Protein AF-A0A6N0WRF2-F1 (afdb_monomer_lite)

Radius of gyration: 14.32 Å; chains: 1; bounding box: 35×22×39 Å

Foldseek 3Di:
DDPVVVVVVVVVQVVLQVVLVVVLVVCCVQPVPWDWDDDRSDIDIHDDPCVVSDPDPPPPPD

pLDDT: mean 76.39, std 12.32, range [37.38, 90.69]

Structure (mmCIF, N/CA/C/O backbone):
data_AF-A0A6N0WRF2-F1
#
_entry.id   AF-A0A6N0WRF2-F1
#
loop_
_atom_site.group_PDB
_atom_site.id
_atom_site.type_symbol
_atom_site.label_atom_id
_atom_site.label_alt_id
_atom_site.label_comp_id
_atom_site.label_asym_id
_atom_site.label_entity_id
_atom_site.label_seq_id
_atom_site.pdbx_PDB_ins_code
_atom_site.Cartn_x
_atom_site.Cartn_y
_atom_site.Cartn_z
_atom_site.occupancy
_atom_site.B_iso_or_equiv
_atom_site.auth_seq_id
_atom_site.auth_comp_id
_atom_site.auth_asym_id
_atom_site.auth_atom_id
_atom_site.pdbx_PDB_model_num
ATOM 1 N N . MET A 1 1 ? 14.914 -2.054 -26.767 1.00 59.91 1 MET A N 1
ATOM 2 C CA . MET A 1 1 ? 15.197 -1.964 -25.325 1.00 59.91 1 MET A CA 1
ATOM 3 C C . MET A 1 1 ? 16.704 -1.944 -25.133 1.00 59.91 1 MET A C 1
ATOM 5 O O . MET A 1 1 ? 17.373 -2.912 -25.476 1.00 59.91 1 MET A O 1
ATOM 9 N N . THR A 1 2 ? 17.255 -0.821 -24.696 1.00 79.12 2 THR A N 1
ATOM 10 C CA . THR A 1 2 ? 18.691 -0.659 -24.456 1.00 79.12 2 THR A CA 1
ATOM 11 C C . THR A 1 2 ? 19.068 -1.223 -23.085 1.00 79.12 2 THR A C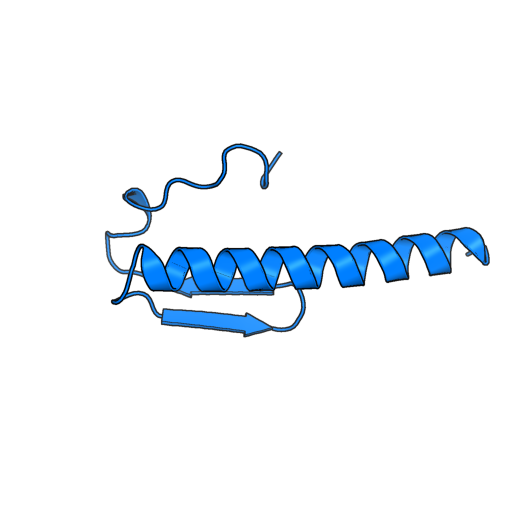 1
ATOM 13 O O . THR A 1 2 ? 18.234 -1.355 -22.185 1.00 79.12 2 THR A O 1
ATOM 16 N N . ARG A 1 3 ? 20.351 -1.545 -22.886 1.00 72.12 3 ARG A N 1
ATOM 17 C CA . ARG A 1 3 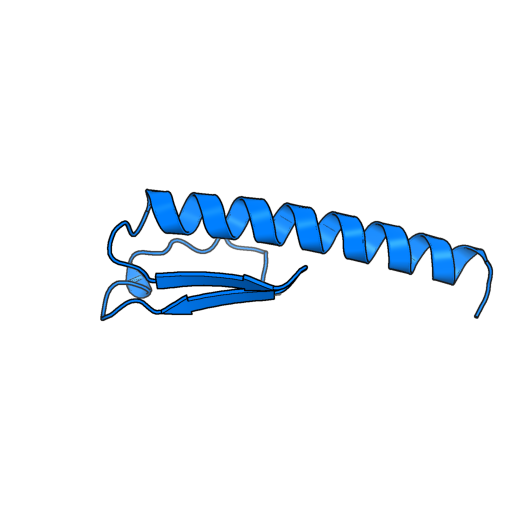? 20.864 -2.035 -21.593 1.00 72.12 3 ARG A CA 1
ATOM 18 C C . ARG A 1 3 ? 20.583 -1.042 -20.449 1.00 72.12 3 ARG A C 1
ATOM 20 O O . ARG A 1 3 ? 20.353 -1.470 -19.323 1.00 72.12 3 ARG A O 1
ATOM 27 N N . GLY A 1 4 ? 20.542 0.260 -20.751 1.00 63.78 4 GLY A N 1
ATOM 28 C CA . GLY A 1 4 ? 20.192 1.325 -19.805 1.00 63.78 4 GLY A CA 1
ATOM 29 C C . GLY A 1 4 ? 18.718 1.317 -19.386 1.00 63.78 4 GLY A C 1
ATOM 30 O O . GLY A 1 4 ? 18.427 1.425 -18.197 1.00 63.78 4 GLY A O 1
ATOM 31 N N . GLU A 1 5 ? 17.791 1.095 -20.322 1.00 69.88 5 GLU A N 1
ATOM 32 C CA . GLU A 1 5 ? 16.349 0.983 -20.028 1.00 69.88 5 GLU A CA 1
ATOM 33 C C . GLU A 1 5 ? 16.042 -0.223 -19.128 1.00 69.88 5 GLU A C 1
ATOM 35 O O . GLU A 1 5 ? 15.234 -0.126 -18.205 1.00 69.88 5 GLU A O 1
ATOM 40 N N . ALA A 1 6 ? 16.741 -1.344 -19.332 1.00 72.50 6 ALA A N 1
ATOM 41 C CA . ALA A 1 6 ? 16.612 -2.527 -18.480 1.00 72.50 6 ALA A CA 1
ATOM 42 C C . ALA A 1 6 ? 17.092 -2.279 -17.039 1.00 72.50 6 ALA A C 1
ATOM 44 O O . ALA A 1 6 ? 16.464 -2.739 -16.084 1.00 72.50 6 ALA A O 1
ATOM 45 N N . ILE A 1 7 ? 18.180 -1.523 -16.860 1.00 69.50 7 ILE A N 1
ATOM 46 C CA . ILE A 1 7 ? 18.697 -1.160 -15.533 1.00 69.50 7 ILE A CA 1
ATOM 47 C C . ILE A 1 7 ? 17.745 -0.182 -14.835 1.00 69.50 7 ILE A C 1
ATOM 49 O O . ILE A 1 7 ? 17.414 -0.390 -13.667 1.00 69.50 7 ILE A O 1
ATOM 53 N N . ALA A 1 8 ? 17.253 0.835 -15.548 1.00 65.50 8 ALA A N 1
ATOM 54 C CA . ALA A 1 8 ? 16.285 1.792 -15.018 1.00 65.50 8 ALA A CA 1
ATOM 55 C C . ALA A 1 8 ? 14.987 1.101 -14.568 1.00 65.50 8 ALA A C 1
ATOM 57 O O . ALA A 1 8 ? 14.509 1.354 -13.462 1.00 65.50 8 ALA A O 1
ATOM 58 N N . ALA A 1 9 ? 14.472 0.157 -15.364 1.00 73.88 9 ALA A N 1
ATOM 59 C CA . ALA A 1 9 ? 13.313 -0.653 -14.997 1.00 73.88 9 ALA A CA 1
ATOM 60 C C . ALA A 1 9 ? 13.570 -1.490 -13.732 1.00 73.88 9 ALA A C 1
ATOM 62 O O . ALA A 1 9 ? 12.729 -1.545 -12.834 1.00 73.88 9 ALA A O 1
ATOM 63 N N . ARG A 1 10 ? 14.759 -2.095 -13.612 1.00 72.38 10 ARG A N 1
ATOM 64 C CA . ARG A 1 10 ? 15.128 -2.919 -12.451 1.00 72.38 10 ARG A CA 1
ATOM 65 C C . ARG A 1 10 ? 15.266 -2.094 -11.169 1.00 72.38 10 ARG A C 1
ATOM 67 O O . ARG A 1 10 ? 14.802 -2.520 -10.112 1.00 72.38 10 ARG A O 1
ATOM 74 N N . ILE A 1 11 ? 15.857 -0.902 -11.261 1.00 76.38 11 ILE A N 1
ATOM 75 C CA . ILE A 1 11 ? 15.962 0.048 -10.143 1.00 76.38 11 ILE A CA 1
ATOM 76 C C . ILE A 1 11 ? 14.573 0.570 -9.756 1.00 76.38 11 ILE A C 1
ATOM 78 O O . ILE A 1 11 ? 14.243 0.611 -8.570 1.00 76.38 11 ILE A O 1
ATOM 82 N N . GLY A 1 12 ? 13.738 0.913 -10.741 1.00 75.94 12 GLY A N 1
ATOM 83 C CA . GLY A 1 12 ? 12.354 1.333 -10.527 1.00 75.94 12 GLY A CA 1
ATOM 84 C 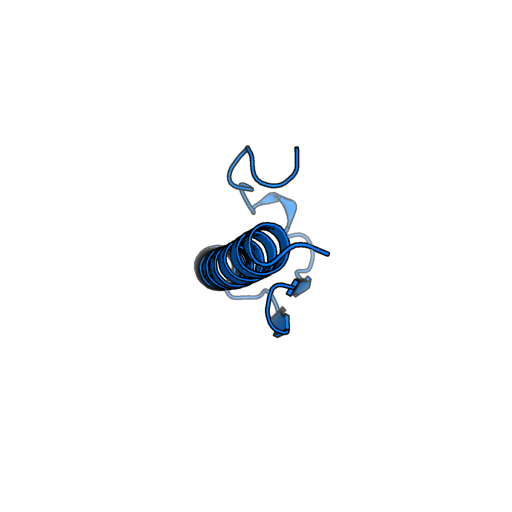C . GLY A 1 12 ? 11.535 0.273 -9.790 1.00 75.94 12 GLY A C 1
ATOM 85 O O . GLY A 1 12 ? 10.889 0.584 -8.791 1.00 75.94 12 GLY A O 1
ATOM 86 N N . ALA A 1 13 ? 11.642 -0.993 -10.201 1.00 78.88 13 ALA A N 1
ATOM 87 C CA . ALA A 1 13 ? 10.967 -2.114 -9.548 1.00 78.88 13 ALA A CA 1
ATOM 88 C C . ALA A 1 13 ? 11.447 -2.330 -8.102 1.00 78.88 13 ALA A C 1
ATOM 90 O O . ALA A 1 13 ? 10.632 -2.492 -7.190 1.00 78.88 13 ALA A O 1
ATOM 91 N N . ALA A 1 14 ? 12.761 -2.271 -7.861 1.00 80.88 14 ALA A N 1
ATOM 92 C CA . ALA A 1 14 ? 13.323 -2.386 -6.515 1.00 80.88 14 ALA A CA 1
ATOM 93 C C . ALA A 1 14 ? 12.849 -1.246 -5.597 1.00 80.88 14 ALA A C 1
ATOM 95 O O . ALA A 1 14 ? 12.474 -1.481 -4.445 1.00 80.88 14 ALA A O 1
ATOM 96 N N . ARG A 1 15 ? 12.807 -0.015 -6.116 1.00 82.00 15 ARG A N 1
ATOM 97 C CA . ARG A 1 15 ? 12.331 1.157 -5.375 1.00 82.00 15 ARG A CA 1
ATOM 98 C C . ARG A 1 15 ? 10.834 1.072 -5.085 1.00 82.00 15 ARG A C 1
ATOM 100 O O . ARG A 1 15 ? 10.436 1.310 -3.948 1.00 82.00 15 ARG A O 1
ATOM 107 N N . ALA A 1 16 ? 10.025 0.671 -6.063 1.00 79.00 16 ALA A N 1
ATOM 108 C CA . ALA A 1 16 ? 8.591 0.455 -5.885 1.00 79.00 16 ALA A CA 1
ATOM 109 C C . ALA A 1 16 ? 8.313 -0.614 -4.817 1.00 79.00 16 ALA A C 1
ATOM 111 O O . ALA A 1 16 ? 7.470 -0.419 -3.946 1.00 79.00 16 ALA A O 1
ATOM 112 N N . SER A 1 17 ? 9.091 -1.699 -4.809 1.00 83.25 17 SER A N 1
ATOM 113 C CA . SER A 1 17 ? 9.018 -2.738 -3.781 1.00 83.25 17 SER A CA 1
ATOM 114 C C . SER A 1 17 ? 9.368 -2.203 -2.381 1.00 83.25 17 SER A C 1
ATOM 116 O O . SER A 1 17 ? 8.657 -2.480 -1.414 1.00 83.25 17 SER A O 1
ATOM 118 N N . GLN A 1 18 ? 10.410 -1.377 -2.240 1.00 85.62 18 GLN A N 1
ATOM 119 C CA . GLN A 1 18 ? 10.731 -0.752 -0.947 1.00 85.62 18 GLN A CA 1
ATOM 120 C C . GLN A 1 18 ? 9.629 0.197 -0.463 1.00 85.62 18 GLN A C 1
ATOM 122 O O . GLN A 1 18 ? 9.267 0.166 0.713 1.00 85.62 18 GLN A O 1
ATOM 127 N N . VAL A 1 19 ? 9.080 1.020 -1.359 1.00 84.00 19 VAL A N 1
ATOM 128 C CA . VAL A 1 19 ? 7.974 1.936 -1.044 1.00 84.00 19 VAL A CA 1
ATOM 129 C C . VAL A 1 19 ? 6.732 1.154 -0.620 1.00 84.00 19 VAL A C 1
ATOM 131 O O . VAL A 1 19 ? 6.151 1.472 0.414 1.00 84.00 19 VAL A O 1
ATOM 134 N N . ALA A 1 20 ? 6.380 0.089 -1.343 1.00 84.12 20 ALA A N 1
ATOM 135 C CA . ALA A 1 20 ? 5.287 -0.813 -0.988 1.00 84.12 20 ALA A CA 1
ATOM 136 C C . ALA A 1 20 ? 5.480 -1.432 0.407 1.00 84.12 20 ALA A C 1
ATOM 138 O O . ALA A 1 20 ? 4.547 -1.478 1.207 1.00 84.12 20 ALA A O 1
ATOM 139 N N . GLY A 1 21 ? 6.704 -1.853 0.742 1.00 86.81 21 GLY A N 1
ATOM 140 C CA . GLY A 1 21 ? 7.030 -2.363 2.075 1.00 86.81 21 GLY A CA 1
ATOM 141 C C . GLY A 1 21 ? 6.827 -1.325 3.181 1.00 86.81 21 GLY A C 1
ATOM 142 O O . GLY A 1 21 ? 6.171 -1.614 4.180 1.00 86.81 21 GLY A O 1
ATOM 143 N N . ARG A 1 22 ? 7.335 -0.102 2.982 1.00 86.69 22 ARG A N 1
ATOM 144 C CA . ARG A 1 22 ? 7.166 1.006 3.939 1.00 86.69 22 ARG A CA 1
ATOM 145 C C . ARG A 1 22 ? 5.700 1.400 4.102 1.00 86.69 22 ARG A C 1
ATOM 147 O O . ARG A 1 22 ? 5.257 1.625 5.222 1.00 86.69 22 ARG A O 1
ATOM 154 N N . LEU A 1 23 ? 4.945 1.434 3.004 1.00 83.81 23 LEU A N 1
ATOM 155 C CA . LEU A 1 23 ? 3.516 1.735 3.019 1.00 83.81 23 LEU A CA 1
ATOM 156 C C . LEU A 1 23 ? 2.738 0.681 3.812 1.00 83.81 23 LEU A C 1
ATOM 158 O O . LEU A 1 23 ? 1.948 1.031 4.681 1.00 83.81 23 LEU A O 1
ATOM 162 N N . ALA A 1 24 ? 2.990 -0.604 3.554 1.00 86.50 24 ALA A N 1
ATOM 163 C CA . ALA A 1 24 ? 2.330 -1.686 4.275 1.00 86.50 24 ALA A CA 1
ATOM 164 C C . ALA A 1 24 ? 2.611 -1.630 5.788 1.00 86.50 24 ALA A C 1
ATOM 166 O O . ALA A 1 24 ? 1.697 -1.858 6.578 1.00 86.50 24 ALA A O 1
ATOM 167 N N . ALA A 1 25 ? 3.844 -1.301 6.190 1.00 86.56 25 ALA A N 1
ATOM 168 C CA . ALA A 1 25 ? 4.204 -1.122 7.596 1.00 86.56 25 ALA A CA 1
ATOM 169 C C . ALA A 1 25 ? 3.460 0.064 8.233 1.00 86.56 25 ALA A C 1
ATOM 171 O O . ALA A 1 25 ? 2.765 -0.123 9.229 1.00 86.56 25 ALA A O 1
ATOM 172 N N . ALA A 1 26 ? 3.507 1.243 7.606 1.00 84.62 26 ALA A N 1
ATOM 173 C CA . ALA A 1 26 ? 2.829 2.439 8.108 1.00 84.62 26 ALA A CA 1
ATOM 174 C C . ALA A 1 26 ? 1.309 2.241 8.250 1.00 84.62 26 ALA A C 1
ATOM 176 O O . ALA A 1 26 ? 0.696 2.722 9.199 1.00 84.62 26 ALA A O 1
ATOM 177 N N . VAL A 1 27 ? 0.689 1.500 7.325 1.00 84.38 27 VAL A N 1
ATOM 178 C CA . VAL A 1 27 ? -0.746 1.189 7.389 1.00 84.38 27 VAL A CA 1
ATOM 179 C C . VAL A 1 27 ? -1.063 0.259 8.555 1.00 84.38 27 VAL A C 1
ATOM 181 O O . VAL A 1 27 ? -2.071 0.471 9.215 1.00 84.38 27 VAL A O 1
ATOM 184 N N . ARG A 1 28 ? -0.223 -0.746 8.832 1.00 85.50 28 ARG A N 1
ATOM 185 C CA . ARG A 1 28 ? -0.423 -1.649 9.980 1.00 85.50 28 ARG A CA 1
ATOM 186 C C . ARG A 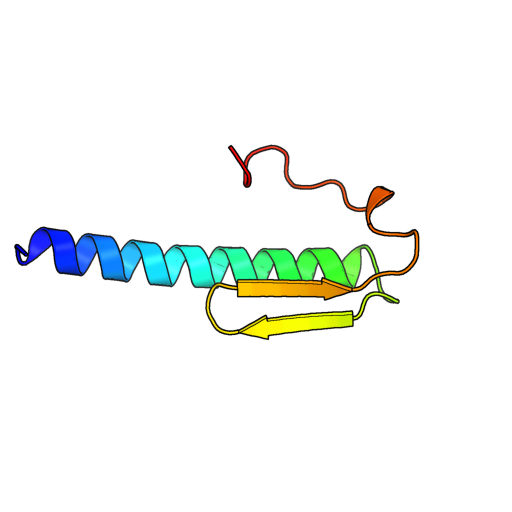1 28 ? -0.304 -0.917 11.313 1.00 85.50 28 ARG A C 1
ATOM 188 O O . ARG A 1 28 ? -1.062 -1.217 12.225 1.00 85.50 28 ARG A O 1
ATOM 195 N N . GLU A 1 29 ? 0.616 0.039 11.411 1.00 85.25 29 GLU A N 1
ATOM 196 C CA . GLU A 1 29 ? 0.770 0.875 12.607 1.00 85.25 29 GLU A CA 1
ATOM 197 C C . GLU A 1 29 ? -0.416 1.830 12.790 1.00 85.25 29 GLU A C 1
ATOM 199 O O . GLU A 1 29 ? -0.954 1.952 13.887 1.00 85.25 29 GLU A O 1
ATOM 204 N N . ALA A 1 30 ? -0.854 2.491 11.714 1.00 82.94 30 ALA A N 1
ATOM 205 C CA . ALA A 1 30 ? -1.942 3.463 11.776 1.00 82.94 30 ALA A CA 1
ATOM 206 C C . ALA A 1 30 ? -3.333 2.817 11.900 1.00 82.94 30 ALA A C 1
ATOM 208 O O . ALA A 1 30 ? -4.238 3.413 12.485 1.00 82.94 30 ALA A O 1
ATOM 209 N N . LEU A 1 31 ? -3.522 1.629 11.317 1.00 84.44 31 LEU A N 1
ATOM 210 C CA . LEU A 1 31 ? -4.789 0.903 11.240 1.00 84.44 31 LEU A CA 1
ATOM 211 C C . LEU A 1 31 ? -4.587 -0.577 11.619 1.00 84.44 31 LEU A C 1
ATOM 213 O O . LEU A 1 31 ? -4.527 -1.432 10.730 1.00 84.44 31 LEU A O 1
ATOM 217 N N . PRO A 1 32 ? -4.534 -0.908 12.920 1.00 81.25 32 PRO A N 1
ATOM 218 C CA . PRO A 1 32 ? -4.326 -2.286 13.375 1.00 81.25 32 PRO A CA 1
ATOM 219 C C . PRO A 1 32 ? -5.440 -3.250 12.930 1.00 81.25 32 PRO A C 1
ATOM 221 O O . PRO A 1 32 ? -5.177 -4.427 12.701 1.00 81.25 32 PRO A O 1
ATOM 224 N N . ASP A 1 33 ? -6.662 -2.746 12.720 1.00 86.00 33 ASP A N 1
ATOM 225 C CA . ASP A 1 33 ? -7.811 -3.539 12.254 1.00 86.00 33 ASP A CA 1
ATOM 226 C C . ASP A 1 33 ? -7.882 -3.686 10.721 1.00 86.00 33 ASP A C 1
ATOM 228 O O . ASP A 1 33 ? -8.794 -4.324 10.184 1.00 86.00 33 ASP A O 1
ATOM 232 N N . ALA A 1 34 ? -6.963 -3.060 9.978 1.00 87.06 34 ALA A N 1
ATOM 233 C CA . ALA A 1 34 ? -6.935 -3.158 8.526 1.00 87.06 34 ALA A CA 1
ATOM 234 C C . ALA A 1 34 ? -6.277 -4.463 8.074 1.00 87.06 34 ALA A C 1
ATOM 236 O O . ALA A 1 34 ? -5.185 -4.837 8.507 1.00 87.06 34 ALA A O 1
ATOM 237 N N . ARG A 1 35 ? -6.890 -5.126 7.094 1.00 90.31 35 ARG A N 1
ATOM 238 C CA . ARG A 1 35 ? -6.253 -6.241 6.398 1.00 90.31 35 ARG A CA 1
ATOM 239 C C . ARG A 1 35 ? -5.291 -5.683 5.355 1.00 90.31 35 ARG A C 1
ATOM 241 O O . ARG A 1 35 ? -5.721 -5.062 4.385 1.00 90.31 35 ARG A O 1
ATOM 248 N N . VAL A 1 36 ? -3.996 -5.933 5.544 1.00 89.00 36 VAL A N 1
ATOM 249 C CA . VAL A 1 36 ? -2.931 -5.487 4.634 1.00 89.00 36 VAL A CA 1
ATOM 250 C C . VAL A 1 36 ? -2.233 -6.692 4.009 1.00 89.00 36 VAL A C 1
ATOM 252 O O . VAL A 1 36 ? -1.530 -7.437 4.697 1.00 89.00 36 VAL A O 1
ATOM 255 N N . SER A 1 37 ? -2.385 -6.851 2.696 1.00 90.69 37 SER A N 1
ATOM 256 C CA . SER A 1 37 ? -1.682 -7.853 1.886 1.00 90.69 37 SER A CA 1
ATOM 257 C C . SER A 1 37 ? -0.759 -7.176 0.883 1.00 90.69 37 SER A C 1
ATOM 259 O O . SER A 1 37 ? -1.092 -6.128 0.331 1.00 90.69 37 SER A O 1
ATOM 261 N N . ARG A 1 38 ? 0.395 -7.787 0.630 1.00 87.12 38 ARG A N 1
ATOM 262 C CA . ARG A 1 38 ? 1.402 -7.276 -0.297 1.00 87.12 38 ARG A CA 1
ATOM 263 C C . ARG A 1 38 ? 1.713 -8.330 -1.345 1.00 87.12 38 ARG A C 1
ATOM 265 O O . ARG A 1 38 ? 1.954 -9.477 -0.985 1.00 87.12 38 ARG A O 1
ATOM 272 N N . ASP A 1 39 ? 1.773 -7.894 -2.594 1.00 86.25 39 ASP A N 1
ATOM 273 C CA . ASP A 1 39 ? 2.235 -8.691 -3.722 1.00 86.25 39 ASP A CA 1
ATOM 274 C C . ASP A 1 39 ? 3.298 -7.893 -4.486 1.00 86.25 39 ASP A C 1
ATOM 276 O O . ASP A 1 39 ? 2.999 -6.925 -5.182 1.00 86.25 39 ASP A O 1
ATOM 280 N N . GLY A 1 40 ? 4.572 -8.217 -4.251 1.00 84.44 40 GLY A N 1
ATOM 281 C CA . GLY A 1 40 ? 5.709 -7.494 -4.825 1.00 84.44 40 GLY A CA 1
ATOM 282 C C . GLY A 1 40 ? 5.704 -5.988 -4.518 1.00 84.44 40 GLY A C 1
ATOM 283 O O . GLY A 1 40 ? 6.025 -5.554 -3.402 1.00 84.44 40 GLY A O 1
ATOM 284 N N . ASN A 1 41 ? 5.394 -5.198 -5.548 1.00 84.31 41 ASN A N 1
ATOM 285 C CA . ASN A 1 41 ? 5.282 -3.738 -5.540 1.00 84.31 41 ASN A CA 1
ATOM 286 C C . ASN A 1 41 ? 3.839 -3.226 -5.354 1.00 84.31 41 ASN A C 1
ATOM 288 O O . ASN A 1 41 ? 3.645 -2.018 -5.239 1.00 84.31 41 ASN A O 1
ATOM 292 N N . ALA A 1 42 ? 2.847 -4.114 -5.293 1.00 80.19 42 ALA A N 1
ATOM 293 C CA . ALA A 1 42 ? 1.461 -3.787 -5.000 1.00 80.19 42 ALA A CA 1
ATOM 294 C C . ALA A 1 42 ? 1.137 -4.020 -3.516 1.00 80.19 42 ALA A C 1
ATOM 296 O O . ALA A 1 42 ? 1.589 -4.986 -2.891 1.00 80.19 42 ALA A O 1
ATOM 297 N N . VAL A 1 43 ? 0.319 -3.135 -2.944 1.00 84.94 43 VAL A N 1
ATOM 298 C CA . VAL A 1 43 ? -0.214 -3.266 -1.582 1.00 84.94 43 VAL A CA 1
ATOM 299 C C . VAL A 1 43 ? -1.723 -3.116 -1.650 1.00 84.94 43 VAL A C 1
ATOM 301 O O . VAL A 1 43 ? -2.227 -2.095 -2.110 1.00 84.94 43 VAL A O 1
ATOM 304 N N . MET A 1 44 ? -2.440 -4.126 -1.169 1.00 87.56 44 MET A N 1
ATOM 305 C CA . MET A 1 44 ? -3.886 -4.084 -1.009 1.00 87.56 44 MET A CA 1
ATOM 306 C C . MET A 1 44 ? -4.218 -3.883 0.468 1.00 87.56 44 MET A C 1
ATOM 308 O O . MET A 1 44 ? -3.739 -4.617 1.336 1.00 87.56 44 MET A O 1
ATOM 312 N N . ILE A 1 45 ? -5.040 -2.871 0.737 1.00 87.56 45 ILE A N 1
ATOM 313 C CA . ILE A 1 45 ? -5.456 -2.460 2.077 1.00 87.56 45 ILE A CA 1
ATOM 314 C C . ILE A 1 45 ? -6.977 -2.508 2.115 1.00 87.56 45 ILE A C 1
ATOM 316 O O . ILE A 1 45 ? -7.643 -1.798 1.366 1.00 87.56 45 ILE A O 1
ATOM 320 N N . VAL A 1 46 ? -7.526 -3.327 3.004 1.00 87.25 46 VAL A N 1
ATOM 321 C CA . VAL A 1 46 ? -8.966 -3.417 3.238 1.00 87.25 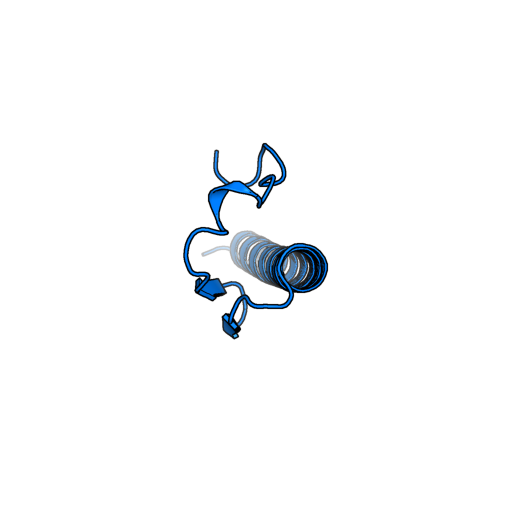46 VAL A CA 1
ATOM 322 C C . VAL A 1 46 ? -9.235 -3.001 4.676 1.00 87.25 46 VAL A C 1
ATOM 324 O O . VAL A 1 46 ? -8.838 -3.688 5.614 1.00 87.25 46 VAL A O 1
ATOM 327 N N . ALA A 1 47 ? -9.917 -1.873 4.853 1.00 83.06 47 ALA A N 1
ATOM 328 C CA . ALA A 1 47 ? -10.295 -1.356 6.162 1.00 83.06 47 ALA A CA 1
ATOM 329 C C . ALA A 1 47 ? -11.729 -0.820 6.115 1.00 83.06 47 ALA A C 1
ATOM 331 O O . ALA A 1 47 ? -12.098 -0.104 5.182 1.00 83.06 47 ALA A O 1
ATOM 332 N N . ARG A 1 48 ? -12.549 -1.142 7.122 1.00 80.56 48 ARG A N 1
ATOM 333 C CA . ARG A 1 48 ? -13.927 -0.636 7.216 1.00 80.56 48 ARG A CA 1
ATOM 334 C C . ARG A 1 48 ? -13.935 0.746 7.862 1.00 80.56 48 ARG A C 1
ATOM 336 O O . ARG A 1 48 ? -13.550 0.882 9.014 1.00 80.56 48 ARG A O 1
ATOM 343 N N . GLY A 1 49 ? -14.338 1.773 7.110 1.00 74.38 49 GLY A N 1
ATOM 344 C CA . GLY A 1 49 ? -14.529 3.143 7.615 1.00 74.38 49 GLY A CA 1
ATOM 345 C C . GLY A 1 49 ? -13.267 3.867 8.112 1.00 74.38 49 GLY A C 1
ATOM 346 O O . GLY A 1 49 ? -13.365 5.005 8.557 1.00 74.38 49 GLY A O 1
ATOM 347 N N . ALA A 1 50 ? -12.091 3.237 8.036 1.00 72.19 50 ALA A N 1
ATOM 348 C CA . ALA A 1 50 ? -10.858 3.744 8.636 1.00 72.19 50 ALA A CA 1
ATOM 349 C C . ALA A 1 50 ? -9.835 4.267 7.613 1.00 72.19 50 ALA A C 1
ATOM 351 O O . ALA A 1 50 ? -8.856 4.899 7.997 1.00 72.19 50 ALA A O 1
ATOM 352 N N . LEU A 1 51 ? -10.078 4.077 6.309 1.00 69.62 51 LEU A N 1
ATOM 353 C CA . LEU A 1 51 ? -9.212 4.613 5.247 1.00 69.62 51 LEU A CA 1
ATOM 354 C C . LEU A 1 51 ? -9.114 6.147 5.284 1.00 69.62 51 LEU A C 1
ATOM 356 O O . LEU A 1 51 ? -8.095 6.702 4.891 1.00 69.62 51 LEU A O 1
ATOM 360 N N . SER A 1 52 ? -10.133 6.829 5.811 1.00 69.44 52 SER A N 1
ATOM 361 C CA . SER A 1 52 ? -10.140 8.279 6.042 1.00 69.44 52 SER A CA 1
ATOM 362 C C . SER A 1 52 ? -9.149 8.738 7.118 1.00 69.44 52 SER A C 1
ATOM 364 O O . SER A 1 52 ? -8.750 9.900 7.124 1.00 69.44 52 SER A O 1
ATOM 366 N N . ARG A 1 53 ? -8.726 7.841 8.020 1.00 66.75 53 ARG A N 1
ATOM 367 C CA . ARG A 1 53 ? -7.685 8.107 9.030 1.00 66.75 53 ARG A CA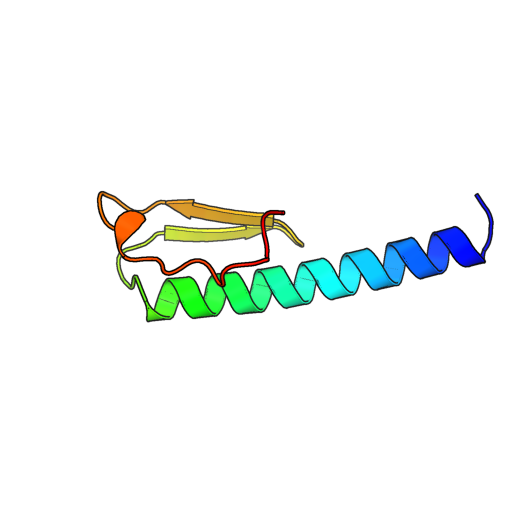 1
ATOM 368 C C . ARG A 1 53 ? -6.280 7.926 8.467 1.00 66.75 53 ARG A C 1
ATOM 370 O O . ARG A 1 53 ? -5.313 8.368 9.086 1.00 66.75 53 ARG A O 1
ATOM 377 N N . LEU A 1 54 ? -6.159 7.293 7.299 1.00 67.88 54 LEU A N 1
ATOM 378 C CA . LEU A 1 54 ? -4.886 7.143 6.623 1.00 67.88 54 LEU A CA 1
ATOM 379 C C . LEU A 1 54 ? -4.481 8.505 6.048 1.00 67.88 54 LEU A C 1
ATOM 381 O O . LEU A 1 54 ? -5.001 8.953 5.025 1.00 67.88 54 LEU A O 1
ATOM 385 N N . ARG A 1 55 ? -3.531 9.182 6.698 1.00 65.69 55 ARG A N 1
ATOM 386 C CA . ARG A 1 55 ? -2.827 10.293 6.055 1.00 65.69 55 ARG A CA 1
ATOM 387 C C . ARG A 1 55 ? -1.885 9.694 5.025 1.00 65.69 55 ARG A C 1
ATOM 389 O O . ARG A 1 55 ? -0.760 9.320 5.345 1.00 65.69 55 ARG A O 1
ATOM 396 N N . TRP A 1 56 ? -2.375 9.571 3.793 1.00 62.78 56 TRP A N 1
ATOM 397 C CA . TRP A 1 56 ? -1.528 9.253 2.653 1.00 62.78 56 TRP A CA 1
ATOM 398 C C . TRP A 1 56 ? -0.339 10.215 2.672 1.00 62.78 56 TRP A C 1
ATOM 400 O O . TRP A 1 56 ? -0.566 11.425 2.764 1.00 62.78 56 TRP A O 1
ATOM 410 N N . PRO A 1 57 ? 0.911 9.722 2.617 1.00 56.66 57 PRO A N 1
ATOM 411 C CA . PRO A 1 57 ? 2.058 10.596 2.437 1.00 56.66 57 PRO A CA 1
ATOM 412 C C . PRO A 1 57 ? 1.804 11.384 1.151 1.00 56.66 57 PRO A C 1
ATOM 414 O O . PRO A 1 57 ? 1.765 10.800 0.065 1.00 56.66 57 PRO A O 1
ATOM 417 N N . GLY A 1 58 ? 1.490 12.673 1.298 1.00 48.19 58 GLY A N 1
ATOM 418 C CA . GLY A 1 58 ? 0.933 13.535 0.258 1.00 48.19 58 GLY A CA 1
ATOM 419 C C . GLY A 1 58 ? 1.910 13.754 -0.891 1.00 48.19 58 GLY A C 1
ATOM 420 O O . GLY A 1 58 ? 2.574 14.781 -0.957 1.00 48.19 58 GLY A O 1
ATOM 421 N N . GLY A 1 59 ? 2.001 12.773 -1.783 1.00 46.59 59 GLY A N 1
ATOM 422 C CA . GLY A 1 59 ? 2.888 12.804 -2.942 1.00 46.59 59 GLY A CA 1
ATOM 423 C C . GLY A 1 59 ? 3.063 11.473 -3.675 1.00 46.59 59 GLY A C 1
ATOM 424 O O . GLY A 1 59 ? 3.662 11.473 -4.738 1.00 46.59 59 GLY A O 1
ATOM 425 N N . LEU A 1 60 ? 2.558 10.344 -3.159 1.00 51.06 60 LEU A N 1
ATOM 426 C CA . LEU A 1 60 ? 2.741 9.031 -3.808 1.00 51.06 60 LEU A CA 1
ATOM 427 C C . LEU A 1 60 ? 1.734 8.706 -4.928 1.00 51.06 60 LEU A C 1
ATOM 429 O O . LEU A 1 60 ? 1.893 7.684 -5.588 1.00 51.06 60 LEU A O 1
ATOM 433 N N . VAL A 1 61 ? 0.711 9.542 -5.134 1.00 43.94 61 VAL A N 1
ATOM 434 C CA . VAL A 1 61 ? -0.362 9.320 -6.131 1.00 43.94 61 VAL A CA 1
ATOM 435 C C . VAL A 1 61 ? -0.547 10.539 -7.048 1.00 43.94 61 VAL A C 1
ATOM 437 O O . VAL A 1 61 ? -1.659 10.852 -7.463 1.00 43.94 61 VAL A O 1
ATOM 440 N N . ARG A 1 62 ? 0.535 11.269 -7.337 1.00 37.38 62 ARG A N 1
ATOM 441 C CA . ARG A 1 62 ? 0.569 12.236 -8.440 1.00 37.38 62 ARG A CA 1
ATOM 442 C C . ARG A 1 62 ? 1.523 11.758 -9.517 1.00 37.38 62 ARG A C 1
ATOM 444 O O . ARG A 1 62 ? 2.613 11.279 -9.136 1.00 37.38 62 ARG A O 1
#

Secondary structure (DSSP, 8-state):
--HHHHHHHHHHHHHHHHHHHHHHHHHHHH-TTSEEEEETTEEEEE-SS-GGG----TTTT-

Sequence (62 aa):
MTRGEAIAARIGAARASQVAGRLAAAVREALPDARVSRDGNAVMIVARGALSRLRWPGGLVR